Protein AF-A0AAE1PUT5-F1 (afdb_monomer_lite)

Secondary structure (DSSP, 8-state):
---------B---BGGGTTBT-S----SSS--BEEEEEEEEE-SSSSEEEEEEEEEEEE-TTS---------SS-------------PPP-------SHHHHHHHHHHHHHHHHHHHHHHHHHHHHHHHHHHHHHHHHHHHHHHHHHHHHHHTT--

pLDDT: mean 80.71, std 18.08, range [36.03, 96.75]

InterPro domains:
  IPR001304 C-type lectin-like [PS50041] (4-70)
  IPR016186 C-type lectin-like/link domain superfamily [G3DSA:3.10.100.10] (3-81)
  IPR016187 C-type lectin fold [SSF56436] (23-73)

Organism: NCBI:txid1843537

Structure (mmCIF, N/CA/C/O backbone):
data_AF-A0AAE1PUT5-F1
#
_entry.id   AF-A0AAE1PUT5-F1
#
loop_
_atom_site.group_PDB
_atom_site.id
_atom_site.type_symbol
_atom_site.label_atom_id
_atom_site.label_alt_id
_atom_site.label_comp_id
_atom_site.label_asym_id
_atom_site.label_entity_id
_atom_site.label_seq_id
_atom_site.pdbx_PDB_ins_code
_atom_site.Cartn_x
_atom_site.Cartn_y
_atom_site.Cartn_z
_atom_site.occupancy
_atom_site.B_iso_or_equiv
_atom_site.auth_seq_id
_atom_site.auth_comp_id
_atom_site.auth_asym_id
_atom_site.auth_atom_id
_atom_site.pdbx_PDB_model_num
ATOM 1 N N . MET A 1 1 ? -23.955 27.794 -9.882 1.00 36.03 1 MET A N 1
ATOM 2 C CA . MET A 1 1 ? -24.684 26.524 -9.694 1.00 36.03 1 MET A CA 1
ATOM 3 C C . MET A 1 1 ? -23.781 25.405 -10.174 1.00 36.03 1 MET A C 1
ATOM 5 O O . MET A 1 1 ? -23.343 25.431 -11.312 1.00 36.03 1 MET A O 1
ATOM 9 N N . GLU A 1 2 ? -23.419 24.566 -9.210 1.00 45.19 2 GLU A N 1
ATOM 10 C CA . GLU A 1 2 ? -22.669 23.303 -9.202 1.00 45.19 2 GLU A CA 1
ATOM 11 C C . GLU A 1 2 ? -22.176 22.698 -10.536 1.00 45.19 2 GLU A C 1
ATOM 13 O O . GLU A 1 2 ? -22.946 22.184 -11.347 1.00 45.19 2 GLU A O 1
ATOM 18 N N . SER A 1 3 ? -20.846 22.666 -10.685 1.00 39.38 3 SER A N 1
ATOM 19 C CA . SER A 1 3 ? -20.112 21.907 -11.704 1.00 39.38 3 SER A CA 1
ATOM 20 C C . SER A 1 3 ? -19.988 20.433 -11.290 1.00 39.38 3 SER A C 1
ATOM 22 O O . SER A 1 3 ? -18.997 20.031 -10.689 1.00 39.38 3 SER A O 1
ATOM 24 N N . TRP A 1 4 ? -20.997 19.611 -11.589 1.00 43.03 4 TRP A N 1
ATOM 25 C CA . TRP A 1 4 ? -20.990 18.151 -11.352 1.00 43.03 4 TRP A CA 1
ATOM 26 C C . TRP A 1 4 ? -20.303 17.337 -12.468 1.00 43.03 4 TRP A C 1
ATOM 28 O O . TRP A 1 4 ? -20.701 16.217 -12.785 1.00 43.03 4 TRP A O 1
ATOM 38 N N . ARG A 1 5 ? -19.275 17.902 -13.095 1.00 54.81 5 ARG A N 1
ATOM 39 C CA . ARG A 1 5 ? -18.292 17.234 -13.965 1.00 54.81 5 ARG A CA 1
ATOM 40 C C . ARG A 1 5 ? -17.015 18.035 -13.716 1.00 54.81 5 ARG A C 1
ATOM 42 O O . ARG A 1 5 ? -17.067 19.254 -13.779 1.00 54.81 5 ARG A O 1
ATOM 49 N N . GLU A 1 6 ? -15.967 17.496 -13.122 1.00 52.75 6 GLU A N 1
ATOM 50 C CA . GLU A 1 6 ? -14.957 16.566 -13.634 1.00 52.75 6 GLU A CA 1
ATOM 51 C C . GLU A 1 6 ? -14.043 16.302 -12.415 1.00 52.75 6 GLU A C 1
ATOM 53 O O . GLU A 1 6 ? -13.859 17.184 -11.584 1.00 52.75 6 GLU A O 1
ATOM 58 N N . GLY A 1 7 ? -13.453 15.154 -12.144 1.00 57.72 7 GLY A N 1
ATOM 59 C CA . GLY A 1 7 ? -13.183 13.956 -12.902 1.00 57.72 7 GLY A CA 1
ATOM 60 C C . GLY A 1 7 ? -12.560 12.967 -11.911 1.00 57.72 7 GLY A C 1
ATOM 61 O O . GLY A 1 7 ? -12.079 13.366 -10.854 1.00 57.72 7 GLY A O 1
ATOM 62 N N . VAL A 1 8 ? -12.659 11.684 -12.240 1.00 65.44 8 VAL A N 1
ATOM 63 C CA . VAL A 1 8 ? -11.754 10.610 -11.818 1.00 65.44 8 VAL A CA 1
ATOM 64 C C . VAL A 1 8 ? -11.188 10.730 -10.386 1.00 65.44 8 VAL A C 1
ATOM 66 O O . VAL A 1 8 ? -10.206 11.420 -10.133 1.00 65.44 8 VAL A O 1
ATOM 69 N N . TYR A 1 9 ? -11.780 9.992 -9.442 1.00 88.38 9 TYR A N 1
ATOM 70 C CA . TYR A 1 9 ? -11.382 9.980 -8.026 1.00 88.38 9 TYR A CA 1
ATOM 71 C C . TYR A 1 9 ? -10.063 9.242 -7.741 1.00 88.38 9 TYR A C 1
ATOM 73 O O . TYR A 1 9 ? -9.780 8.974 -6.577 1.00 88.38 9 TYR A O 1
ATOM 81 N N . TRP A 1 10 ? -9.264 8.907 -8.756 1.00 93.44 10 TRP A N 1
ATOM 82 C CA . TRP A 1 10 ? -7.957 8.280 -8.565 1.00 93.44 10 TRP A CA 1
ATOM 83 C C . TRP A 1 10 ? -6.996 9.214 -7.844 1.00 93.44 10 TRP A C 1
ATOM 85 O O . TRP A 1 10 ? -7.065 10.441 -7.975 1.00 93.44 10 TRP A O 1
ATOM 95 N N . PHE A 1 11 ? -6.093 8.629 -7.065 1.00 94.69 11 PHE A N 1
ATOM 96 C CA . PHE A 1 11 ? -5.032 9.404 -6.453 1.00 94.69 11 PHE A CA 1
ATOM 97 C C . PHE A 1 11 ? -4.053 9.877 -7.544 1.00 94.69 11 PHE A C 1
ATOM 99 O O . PHE A 1 11 ? -3.474 9.042 -8.234 1.00 94.69 11 PHE A O 1
ATOM 106 N N . PRO A 1 12 ? -3.840 11.195 -7.721 1.00 93.62 12 PRO A N 1
ATOM 107 C CA . PRO A 1 12 ? -2.976 11.714 -8.785 1.00 93.62 12 PRO A CA 1
ATOM 108 C C . PRO A 1 12 ? -1.477 11.510 -8.512 1.00 93.62 12 PRO A C 1
ATOM 110 O O . PRO A 1 12 ? -0.650 11.936 -9.312 1.00 93.62 12 PRO A O 1
ATOM 113 N N . GLY A 1 13 ? -1.123 10.916 -7.370 1.00 94.00 13 GLY A N 1
ATOM 114 C CA . GLY A 1 13 ? 0.251 10.818 -6.900 1.00 94.00 13 GLY A CA 1
ATOM 115 C C . GLY A 1 13 ? 0.734 12.087 -6.198 1.00 94.00 13 GLY A C 1
ATOM 116 O O . GLY A 1 13 ? 0.048 13.114 -6.129 1.00 94.00 13 GLY A O 1
ATOM 117 N N . TRP A 1 14 ? 1.940 12.020 -5.643 1.00 93.44 14 TRP A N 1
ATOM 118 C CA . TRP A 1 14 ? 2.583 13.166 -5.008 1.00 93.44 14 TRP A CA 1
ATOM 119 C C . TRP A 1 14 ? 3.264 14.045 -6.056 1.00 93.44 14 TRP A C 1
ATOM 121 O O . TRP A 1 14 ? 4.285 13.673 -6.628 1.00 93.44 14 TRP A O 1
ATOM 131 N N . SER A 1 15 ? 2.719 15.241 -6.287 1.00 91.56 15 SER A N 1
ATOM 132 C CA . SER A 1 15 ? 3.244 16.189 -7.281 1.00 91.56 15 SER A CA 1
ATOM 133 C C . SER A 1 15 ? 4.704 16.581 -7.037 1.00 91.56 15 SER A C 1
ATOM 135 O O . SER A 1 15 ? 5.454 16.780 -7.983 1.00 91.56 15 SER A O 1
ATOM 137 N N . GLU A 1 16 ? 5.111 16.660 -5.770 1.00 91.25 16 GLU A N 1
ATOM 138 C CA . GLU A 1 16 ? 6.482 16.977 -5.341 1.00 91.25 16 GLU A CA 1
ATOM 139 C C . GLU A 1 16 ? 7.487 15.859 -5.681 1.00 91.25 16 GLU A C 1
ATOM 141 O O . GLU A 1 16 ? 8.686 16.108 -5.729 1.00 91.25 16 GLU A O 1
ATOM 146 N N . GLU A 1 17 ? 7.000 14.642 -5.943 1.00 90.19 17 GLU A N 1
ATOM 147 C CA . GLU A 1 17 ? 7.794 13.437 -6.218 1.00 90.19 17 GLU A CA 1
ATOM 148 C C . GLU A 1 17 ? 7.486 12.880 -7.621 1.00 90.19 17 GLU A C 1
ATOM 150 O O . GLU A 1 17 ? 7.470 11.671 -7.833 1.00 90.19 17 GLU A O 1
ATOM 155 N N . GLY A 1 18 ? 7.164 13.751 -8.584 1.00 92.00 18 GLY A N 1
ATOM 156 C CA . GLY A 1 18 ? 6.919 13.328 -9.968 1.00 92.00 18 GLY A CA 1
ATOM 157 C C . GLY A 1 18 ? 5.711 12.399 -10.129 1.00 92.00 18 GLY A C 1
ATOM 158 O O . GLY A 1 18 ? 5.753 11.489 -10.949 1.00 92.00 18 GLY A O 1
ATOM 159 N N . ALA A 1 19 ? 4.649 12.621 -9.345 1.00 93.25 19 ALA A N 1
ATOM 160 C CA . ALA A 1 19 ? 3.442 11.791 -9.305 1.00 93.25 19 ALA A CA 1
ATOM 161 C C . ALA A 1 19 ? 3.668 10.364 -8.763 1.00 93.25 19 ALA A C 1
ATOM 163 O O . ALA A 1 19 ? 2.934 9.438 -9.103 1.00 93.25 19 ALA A O 1
ATOM 164 N N . TYR A 1 20 ? 4.638 10.181 -7.861 1.00 93.44 20 TYR A N 1
ATOM 165 C CA . TYR A 1 20 ? 4.816 8.917 -7.140 1.00 93.44 20 TYR A CA 1
ATOM 166 C C . TYR A 1 20 ? 3.510 8.442 -6.472 1.00 93.44 20 TYR A C 1
ATOM 168 O O . TYR A 1 20 ? 2.781 9.248 -5.882 1.00 93.44 20 TYR A O 1
ATOM 176 N N . ASN A 1 21 ? 3.236 7.132 -6.544 1.00 93.62 21 ASN A N 1
ATOM 177 C CA . ASN A 1 21 ? 1.975 6.490 -6.143 1.00 93.62 21 ASN A CA 1
ATOM 178 C C . ASN A 1 21 ? 0.724 6.964 -6.913 1.00 93.62 21 ASN A C 1
ATOM 180 O O . ASN A 1 21 ? -0.379 6.814 -6.400 1.00 93.62 21 ASN A O 1
ATOM 184 N N . ALA A 1 22 ? 0.842 7.542 -8.113 1.00 94.31 22 ALA A N 1
ATOM 185 C CA . ALA A 1 22 ? -0.331 7.796 -8.955 1.00 94.31 22 ALA A CA 1
ATOM 186 C C . ALA A 1 22 ? -1.106 6.502 -9.258 1.00 94.31 22 ALA A C 1
ATOM 188 O O . ALA A 1 22 ? -0.521 5.422 -9.307 1.00 94.31 22 ALA A O 1
ATOM 189 N N . GLN A 1 23 ? -2.423 6.624 -9.421 1.00 94.50 23 GLN A N 1
ATOM 190 C CA . GLN A 1 23 ? -3.348 5.507 -9.617 1.00 94.50 23 GLN A CA 1
ATOM 191 C C . GLN A 1 23 ? -4.224 5.730 -10.870 1.00 94.50 23 GLN A C 1
ATOM 193 O O . GLN A 1 23 ? -4.519 6.886 -11.201 1.00 94.50 23 GLN A O 1
ATOM 198 N N . PRO A 1 24 ? -4.703 4.665 -11.540 1.00 93.81 24 PRO A N 1
ATOM 199 C CA . PRO A 1 24 ? -4.348 3.265 -11.299 1.00 93.81 24 PRO A CA 1
ATOM 200 C C . PRO A 1 24 ? -2.868 2.994 -11.614 1.00 93.81 24 PRO A C 1
ATOM 202 O O . PRO A 1 24 ? -2.279 3.701 -12.436 1.00 93.81 24 PRO A O 1
ATOM 205 N N . SER A 1 25 ? -2.271 2.034 -10.918 1.00 92.00 25 SER A N 1
ATOM 206 C CA . SER A 1 25 ? -0.887 1.590 -11.110 1.00 92.00 25 SER A CA 1
ATOM 207 C C . SER A 1 25 ? -0.753 0.217 -11.761 1.00 92.00 25 SER A C 1
ATOM 209 O O . SER A 1 25 ? 0.372 -0.150 -12.093 1.00 92.00 25 SER A O 1
ATOM 211 N N . ASP A 1 26 ? -1.853 -0.511 -11.957 1.00 87.69 26 ASP A N 1
ATOM 212 C CA . ASP A 1 26 ? -1.841 -1.852 -12.526 1.00 87.69 26 ASP A CA 1
ATOM 213 C C . ASP A 1 26 ? -1.206 -1.860 -13.922 1.00 87.69 26 ASP A C 1
ATOM 215 O O . ASP A 1 26 ? -1.667 -1.203 -14.863 1.00 87.69 26 ASP A O 1
ATOM 219 N N . ASP A 1 27 ? -0.122 -2.617 -14.041 1.00 86.25 27 ASP A N 1
ATOM 220 C CA . ASP A 1 27 ? 0.630 -2.844 -15.269 1.00 86.25 27 ASP A CA 1
ATOM 221 C C . ASP A 1 27 ? 0.167 -4.110 -16.012 1.00 86.25 27 ASP A C 1
ATOM 223 O O . ASP A 1 27 ? 0.697 -4.433 -17.079 1.00 86.25 27 ASP A O 1
ATOM 227 N N . GLY A 1 28 ? -0.846 -4.802 -15.475 1.00 88.56 28 GLY A N 1
ATOM 228 C CA . GLY A 1 28 ? -1.394 -6.050 -15.996 1.00 88.56 28 GLY A CA 1
ATOM 229 C C . GLY A 1 28 ? -0.685 -7.307 -15.486 1.00 88.56 28 GLY A C 1
ATOM 230 O O . GLY A 1 28 ? -0.991 -8.3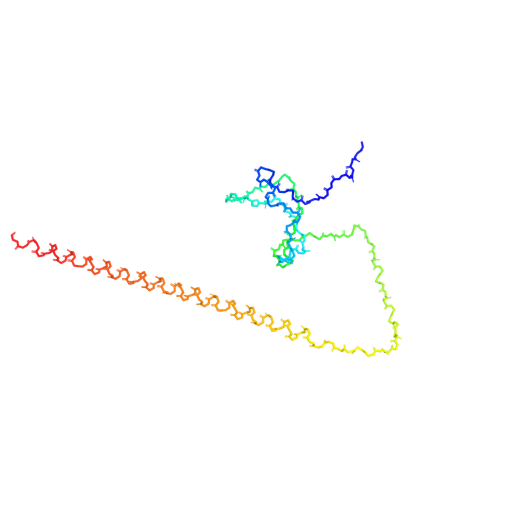94 -15.974 1.00 88.56 28 GLY A O 1
ATOM 231 N N . LEU A 1 29 ? 0.261 -7.176 -14.547 1.00 85.88 29 LEU A N 1
ATOM 232 C CA . LEU A 1 29 ? 0.952 -8.294 -13.890 1.00 85.88 29 LEU A CA 1
ATOM 233 C C . LEU A 1 29 ? 0.718 -8.334 -12.371 1.00 85.88 29 LEU A C 1
ATOM 235 O O . LEU A 1 29 ? 1.003 -9.350 -11.740 1.00 85.88 29 LEU A O 1
ATOM 239 N N . ALA A 1 30 ? 0.237 -7.242 -11.774 1.00 85.50 30 ALA A N 1
ATOM 240 C CA . ALA A 1 30 ? 0.094 -7.096 -10.325 1.00 85.50 30 ALA A CA 1
ATOM 241 C C . ALA A 1 30 ? -1.254 -7.608 -9.762 1.00 85.50 30 ALA A C 1
ATOM 243 O O . ALA A 1 30 ? -1.462 -7.586 -8.541 1.00 85.50 30 ALA A O 1
ATOM 244 N N . ASP A 1 31 ? -2.157 -8.080 -10.634 1.00 91.31 31 ASP A N 1
ATOM 245 C CA . ASP A 1 31 ? -3.528 -8.514 -10.320 1.00 91.31 31 ASP A CA 1
ATOM 246 C C . ASP A 1 31 ? -4.325 -7.454 -9.533 1.00 91.31 31 ASP A C 1
ATOM 248 O O . ASP A 1 31 ? -5.105 -7.776 -8.628 1.00 91.31 31 ASP A O 1
ATOM 252 N N . GLU A 1 32 ? -4.121 -6.165 -9.824 1.00 94.12 32 GLU A N 1
ATOM 253 C CA . GLU A 1 32 ? -4.744 -5.048 -9.101 1.00 94.12 32 GLU A CA 1
ATOM 254 C C . GLU A 1 32 ? -6.143 -4.676 -9.640 1.00 94.12 32 GLU A C 1
ATOM 256 O O . GLU A 1 32 ? -6.546 -3.519 -9.669 1.00 94.12 32 GLU A O 1
ATOM 261 N N . ASP A 1 33 ? -6.955 -5.681 -9.971 1.00 94.19 33 ASP A N 1
ATOM 262 C CA . ASP A 1 33 ? -8.270 -5.532 -10.620 1.00 94.19 33 ASP A CA 1
ATOM 263 C C . ASP A 1 33 ? -9.411 -4.984 -9.729 1.00 94.19 33 ASP A C 1
ATOM 265 O O . ASP A 1 33 ? -10.538 -4.763 -10.195 1.00 94.19 33 ASP A O 1
ATOM 269 N N . CYS A 1 34 ? -9.181 -4.795 -8.427 1.00 94.50 34 CYS A N 1
ATOM 270 C CA . CYS A 1 34 ? -10.186 -4.311 -7.477 1.00 94.50 34 CYS A CA 1
ATOM 271 C C . CYS A 1 34 ? -9.913 -2.874 -7.022 1.00 94.50 34 CYS A C 1
ATOM 273 O O . CYS A 1 34 ? -8.810 -2.364 -7.136 1.00 94.50 34 CYS A O 1
ATOM 275 N N . ILE A 1 35 ? -10.930 -2.196 -6.475 1.00 94.50 35 ILE A N 1
ATOM 276 C CA . ILE A 1 35 ? -10.814 -0.796 -6.031 1.00 94.50 35 ILE A CA 1
ATOM 277 C C . ILE A 1 35 ? -11.000 -0.698 -4.520 1.00 94.50 35 ILE A C 1
ATOM 279 O O . ILE A 1 35 ? -11.992 -1.185 -3.971 1.00 94.50 35 ILE A O 1
ATOM 283 N N . GLU A 1 36 ? -10.097 0.023 -3.858 1.00 94.94 36 GLU A N 1
ATOM 284 C CA . GLU A 1 36 ? -10.254 0.478 -2.479 1.00 94.94 36 GLU A CA 1
ATOM 285 C C . GLU A 1 36 ? -10.379 2.008 -2.387 1.00 94.94 36 GLU A C 1
ATOM 287 O O . GLU A 1 36 ? -9.967 2.758 -3.274 1.00 94.94 36 GLU A O 1
ATOM 292 N N . LEU A 1 37 ? -10.957 2.483 -1.278 1.00 95.31 37 LEU A N 1
ATO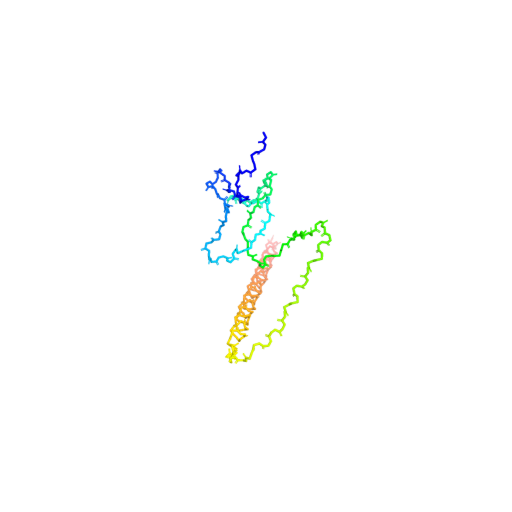M 293 C CA . LEU A 1 37 ? -10.922 3.896 -0.905 1.00 95.31 37 LEU A CA 1
ATOM 294 C C . LEU A 1 37 ? -9.809 4.125 0.109 1.00 95.31 37 LEU A C 1
ATOM 296 O O . LEU A 1 37 ? -9.845 3.577 1.211 1.00 95.31 37 LEU A O 1
ATOM 300 N N . ARG A 1 38 ? -8.863 5.000 -0.227 1.00 94.38 38 ARG A N 1
ATOM 301 C CA . ARG A 1 38 ? -7.671 5.249 0.582 1.00 94.38 38 ARG A CA 1
ATOM 302 C C . ARG A 1 38 ? -7.386 6.737 0.735 1.00 94.38 38 ARG A C 1
ATOM 304 O O . ARG A 1 38 ? -7.685 7.547 -0.136 1.00 94.38 38 ARG A O 1
ATOM 311 N N . ARG A 1 39 ? -6.813 7.105 1.886 1.00 95.00 39 ARG A N 1
ATOM 312 C CA . ARG A 1 39 ? -6.297 8.462 2.155 1.00 95.00 39 ARG A CA 1
ATOM 313 C C . ARG A 1 39 ? -4.825 8.510 2.553 1.00 95.00 39 ARG A C 1
ATOM 315 O O . ARG A 1 39 ? -4.259 9.587 2.576 1.00 95.00 39 ARG A O 1
ATOM 322 N N . SER A 1 40 ? -4.211 7.393 2.943 1.00 95.12 40 SER A N 1
ATOM 323 C CA . SER A 1 40 ? -2.825 7.381 3.435 1.00 95.12 40 SER A CA 1
ATOM 324 C C . SER A 1 40 ? -1.924 6.646 2.459 1.00 95.12 40 SER A C 1
ATOM 326 O O . SER A 1 40 ? -1.973 5.422 2.409 1.00 95.12 40 SER A O 1
ATOM 328 N N . PHE A 1 41 ? -1.110 7.361 1.693 1.00 94.69 41 PHE A N 1
ATOM 329 C CA . PHE A 1 41 ? -0.229 6.782 0.675 1.00 94.69 41 PHE A CA 1
ATOM 330 C C . PHE A 1 41 ? 1.215 6.793 1.164 1.00 94.69 41 PHE A C 1
ATOM 332 O O . PHE A 1 41 ? 1.597 7.634 1.982 1.00 94.69 41 PHE A O 1
ATOM 339 N N . ARG A 1 42 ? 2.026 5.843 0.691 1.00 92.00 42 ARG A N 1
ATOM 340 C CA . ARG A 1 42 ? 3.456 5.827 1.022 1.00 92.00 42 ARG A CA 1
ATOM 341 C C . ARG A 1 42 ? 4.149 7.020 0.354 1.00 92.00 42 ARG A C 1
ATOM 343 O O . ARG A 1 42 ? 3.686 7.515 -0.675 1.00 92.00 42 ARG A O 1
ATOM 350 N N . LEU A 1 43 ? 5.216 7.511 0.966 1.00 91.00 43 LEU A N 1
ATOM 351 C CA . LEU A 1 43 ? 6.129 8.454 0.314 1.00 91.00 43 LEU A CA 1
ATOM 352 C C . LEU A 1 43 ? 7.245 7.657 -0.376 1.00 91.00 43 LEU A C 1
ATOM 354 O O . LEU A 1 43 ? 7.436 6.478 -0.059 1.00 91.00 43 LEU A O 1
ATOM 358 N N . ALA A 1 44 ? 7.938 8.254 -1.348 1.00 87.44 44 ALA A N 1
ATOM 359 C CA . ALA A 1 44 ? 9.138 7.632 -1.916 1.00 87.44 44 ALA A CA 1
ATOM 360 C C . ALA A 1 44 ? 10.236 7.528 -0.844 1.00 87.44 44 ALA A C 1
ATOM 362 O O . ALA A 1 44 ? 10.994 6.561 -0.777 1.00 87.44 44 ALA A O 1
ATOM 363 N N . THR A 1 45 ? 10.264 8.509 0.060 1.00 87.38 45 THR A N 1
ATOM 364 C CA . THR A 1 45 ? 10.994 8.432 1.325 1.00 87.38 45 THR A CA 1
ATOM 365 C C . THR A 1 45 ? 10.262 7.518 2.315 1.00 87.38 45 THR A C 1
ATOM 367 O O . THR A 1 45 ? 9.041 7.369 2.264 1.00 87.38 45 THR A O 1
ATOM 370 N N . LYS A 1 46 ? 10.987 6.870 3.238 1.00 83.00 46 LYS A N 1
ATOM 371 C CA . LYS A 1 46 ? 10.362 6.011 4.261 1.00 83.00 46 LYS A CA 1
ATOM 372 C C . LYS A 1 46 ? 9.245 6.775 4.992 1.00 83.00 46 LYS A C 1
ATOM 374 O O . LYS A 1 46 ? 9.507 7.799 5.614 1.00 83.00 46 LYS A O 1
ATOM 379 N N . GLY A 1 47 ? 8.019 6.249 4.951 1.00 91.50 47 GLY A N 1
ATOM 380 C CA . GLY A 1 47 ? 6.870 6.809 5.666 1.00 91.50 47 GLY A CA 1
ATOM 381 C C . GLY A 1 47 ? 5.560 6.763 4.876 1.00 91.50 47 GLY A C 1
ATOM 382 O O . GLY A 1 47 ? 5.443 6.105 3.840 1.00 91.50 47 GLY A O 1
ATOM 383 N N . SER A 1 48 ? 4.551 7.472 5.388 1.00 93.69 48 SER A N 1
ATOM 384 C CA . SER A 1 48 ? 3.249 7.646 4.736 1.00 93.69 48 SER A CA 1
ATOM 385 C C . SER A 1 48 ? 2.697 9.044 4.977 1.00 93.69 48 SER A C 1
ATOM 387 O O . SER A 1 48 ? 2.801 9.558 6.092 1.00 93.69 48 SER A O 1
ATOM 389 N N . ARG A 1 49 ? 2.044 9.625 3.971 1.00 94.25 49 ARG A N 1
ATOM 390 C CA . ARG A 1 49 ? 1.356 10.915 4.068 1.00 94.25 49 ARG A CA 1
ATOM 391 C C . ARG A 1 49 ? -0.140 10.731 3.839 1.00 94.25 49 ARG A C 1
ATOM 393 O O . ARG A 1 49 ? -0.565 9.970 2.972 1.00 94.25 49 ARG A O 1
ATOM 400 N N . THR A 1 50 ? -0.939 11.429 4.644 1.00 95.31 50 THR A N 1
ATOM 401 C CA . THR A 1 50 ? -2.403 11.396 4.554 1.00 95.31 50 THR A CA 1
ATOM 402 C C . THR A 1 50 ? -2.916 12.579 3.739 1.00 95.31 50 THR A C 1
ATOM 404 O O . THR A 1 50 ? -2.526 13.719 3.978 1.00 95.31 50 THR A O 1
ATOM 407 N N . THR A 1 51 ? -3.794 12.312 2.779 1.00 93.56 51 THR A N 1
ATOM 408 C CA . THR A 1 51 ? -4.482 13.307 1.959 1.00 93.56 51 THR A CA 1
ATOM 409 C C . THR A 1 51 ? -5.705 13.881 2.676 1.00 93.56 51 THR A C 1
ATOM 411 O O . THR A 1 51 ? -6.246 13.297 3.616 1.00 93.56 51 THR A O 1
ATOM 414 N N . THR A 1 52 ? -6.194 15.026 2.198 1.00 92.25 52 THR A N 1
ATOM 415 C CA . THR A 1 52 ? -7.387 15.695 2.749 1.00 92.25 52 THR A CA 1
ATOM 416 C C . THR A 1 52 ? -8.698 14.972 2.431 1.00 92.25 52 THR A C 1
ATOM 418 O O . THR A 1 52 ? -9.673 15.113 3.165 1.00 92.25 52 THR A O 1
ATOM 421 N N . ARG A 1 53 ? -8.733 14.187 1.348 1.00 91.88 53 ARG A N 1
ATOM 422 C CA . ARG A 1 53 ? -9.903 13.427 0.885 1.00 91.88 53 ARG A CA 1
ATOM 423 C C . ARG A 1 53 ? -9.543 11.979 0.567 1.00 91.88 53 ARG A C 1
ATOM 425 O O . ARG A 1 53 ? -8.370 11.663 0.380 1.00 91.88 53 ARG A O 1
ATOM 432 N N . LEU A 1 54 ? -10.563 11.125 0.504 1.00 93.69 54 LEU A N 1
ATOM 433 C CA . LEU A 1 54 ? -10.439 9.757 0.004 1.00 93.69 54 LEU A CA 1
ATOM 434 C C . LEU A 1 54 ? -10.250 9.765 -1.514 1.00 93.69 54 LEU A C 1
ATOM 436 O O . LEU A 1 54 ? -10.878 10.559 -2.217 1.00 93.69 54 LEU A O 1
ATOM 440 N N . PHE A 1 55 ? -9.426 8.843 -1.988 1.00 95.50 55 PHE A N 1
ATOM 441 C CA . PHE A 1 55 ? -9.181 8.573 -3.394 1.00 95.50 55 PHE A CA 1
ATOM 442 C C . PHE A 1 55 ? -9.368 7.083 -3.681 1.00 95.50 55 PHE A C 1
ATOM 444 O O . PHE A 1 55 ? -9.300 6.254 -2.772 1.00 95.50 55 PHE A O 1
ATOM 451 N N . TRP A 1 56 ? -9.627 6.764 -4.941 1.00 94.81 56 TRP A N 1
ATOM 452 C CA . TRP A 1 56 ? -9.598 5.410 -5.470 1.00 94.81 56 TRP A CA 1
ATOM 453 C C . TRP A 1 56 ? -8.144 4.965 -5.624 1.00 94.81 56 TRP A C 1
ATOM 455 O O . TRP A 1 56 ? -7.280 5.763 -6.002 1.00 94.81 56 TRP A O 1
ATOM 465 N N . ASN A 1 57 ? -7.908 3.701 -5.305 1.00 94.81 57 ASN A N 1
ATOM 466 C CA . ASN A 1 57 ? -6.636 3.000 -5.416 1.00 94.81 57 ASN A CA 1
ATOM 467 C C . ASN A 1 57 ? -6.967 1.608 -5.950 1.00 94.81 57 ASN A C 1
ATOM 469 O O . ASN A 1 57 ? -7.871 0.954 -5.420 1.00 94.81 57 ASN A O 1
ATOM 473 N N . ASP A 1 58 ? -6.309 1.202 -7.021 1.00 94.38 58 ASP A N 1
ATOM 474 C CA . ASP A 1 58 ? -6.415 -0.145 -7.558 1.00 94.38 58 ASP A CA 1
ATOM 475 C C . ASP A 1 58 ? -5.634 -1.098 -6.658 1.00 94.38 58 ASP A C 1
ATOM 477 O O . ASP A 1 58 ? -4.715 -0.706 -5.940 1.00 94.38 58 ASP A O 1
ATOM 481 N N . ARG A 1 59 ? -6.123 -2.320 -6.512 1.00 94.31 59 ARG A N 1
ATOM 482 C CA . ARG A 1 59 ? -5.664 -3.203 -5.451 1.00 94.31 59 ARG A CA 1
ATOM 483 C C . ARG A 1 59 ? -5.960 -4.637 -5.798 1.00 94.31 59 ARG A C 1
ATOM 485 O O . ARG A 1 59 ? -7.023 -4.947 -6.331 1.00 94.31 59 ARG A O 1
ATOM 492 N N . ASN A 1 60 ? -5.071 -5.523 -5.365 1.00 95.00 60 ASN A N 1
ATOM 493 C CA . ASN A 1 60 ? -5.324 -6.950 -5.437 1.00 95.00 60 ASN A CA 1
ATOM 494 C C . ASN A 1 60 ? -6.652 -7.325 -4.756 1.00 95.00 60 ASN A C 1
ATOM 496 O O . ASN A 1 60 ? -6.891 -6.986 -3.590 1.00 95.00 60 ASN A O 1
ATOM 500 N N . CYS A 1 61 ? -7.508 -8.050 -5.478 1.00 94.31 61 CYS A N 1
ATOM 501 C CA . CYS A 1 61 ? -8.840 -8.439 -5.015 1.00 94.31 61 CYS A CA 1
ATOM 502 C C . CYS A 1 61 ? -8.844 -9.321 -3.754 1.00 94.31 61 CYS A C 1
ATOM 504 O O . CYS A 1 61 ? -9.850 -9.365 -3.043 1.00 94.31 61 CYS A O 1
ATOM 506 N N . HIS A 1 62 ? -7.734 -9.995 -3.445 1.00 94.69 62 HIS A N 1
ATOM 507 C CA . HIS A 1 62 ? -7.579 -10.843 -2.261 1.00 94.69 62 HIS A CA 1
ATOM 508 C C . HIS A 1 62 ? -7.018 -10.087 -1.045 1.00 94.69 62 HIS A C 1
ATOM 510 O O . HIS A 1 62 ? -6.864 -10.669 0.034 1.00 94.69 62 HIS A O 1
ATOM 516 N N . ALA A 1 63 ? -6.734 -8.785 -1.175 1.00 93.50 63 ALA A N 1
ATOM 517 C CA . ALA A 1 63 ? -6.289 -7.963 -0.058 1.00 93.50 63 ALA A CA 1
ATOM 518 C C . ALA A 1 63 ? -7.356 -7.908 1.053 1.00 93.50 63 ALA A C 1
ATOM 520 O O . ALA A 1 63 ? -8.534 -7.622 0.826 1.00 93.50 63 ALA A O 1
ATOM 521 N N . ARG A 1 64 ? -6.935 -8.155 2.299 1.00 95.06 64 ARG A N 1
ATOM 522 C CA . ARG A 1 64 ? -7.828 -8.133 3.467 1.00 95.06 64 ARG A CA 1
ATOM 523 C C . ARG A 1 64 ? -8.122 -6.692 3.890 1.00 95.06 64 ARG A C 1
ATOM 525 O O . ARG A 1 64 ? -7.397 -6.124 4.700 1.00 95.06 64 ARG A O 1
ATOM 532 N N . ASN A 1 65 ? -9.217 -6.139 3.374 1.00 92.25 65 ASN A N 1
ATOM 533 C CA . ASN A 1 65 ? -9.670 -4.776 3.646 1.00 92.25 65 ASN A CA 1
ATOM 534 C C . ASN A 1 65 ? -11.069 -4.728 4.278 1.00 92.25 65 ASN A C 1
ATOM 536 O O . ASN A 1 65 ? -11.876 -5.651 4.152 1.00 92.25 65 ASN A O 1
ATOM 540 N N . TYR A 1 66 ? -11.383 -3.607 4.933 1.00 95.44 66 TYR A N 1
ATOM 541 C CA . TYR A 1 66 ? -12.768 -3.276 5.271 1.00 95.44 66 TYR A CA 1
ATOM 542 C C . TYR A 1 66 ? -13.559 -2.934 4.002 1.00 95.44 66 TYR A C 1
ATOM 544 O O . TYR A 1 66 ? -13.003 -2.435 3.027 1.00 95.44 66 TYR A O 1
ATOM 552 N N . PHE A 1 67 ? -14.873 -3.161 4.026 1.00 94.25 67 PHE A N 1
ATOM 553 C CA . PHE A 1 67 ? -15.746 -2.960 2.869 1.00 94.25 67 PHE A CA 1
ATOM 554 C C . PHE A 1 67 ? -16.901 -2.005 3.176 1.00 94.25 67 PHE A C 1
ATOM 556 O O . PHE A 1 67 ? -17.380 -1.902 4.306 1.00 94.25 67 PHE A O 1
ATOM 563 N N . ILE A 1 68 ? -17.381 -1.326 2.134 1.00 92.94 68 ILE A N 1
ATOM 564 C CA . ILE A 1 68 ? -18.557 -0.457 2.198 1.00 92.94 68 ILE A CA 1
ATOM 565 C C . ILE A 1 68 ? -19.718 -1.176 1.519 1.00 92.94 68 ILE A C 1
ATOM 567 O O . ILE A 1 68 ? -19.673 -1.480 0.329 1.00 92.94 68 ILE A O 1
ATOM 571 N N . CYS A 1 69 ? -20.790 -1.424 2.268 1.00 92.88 69 CYS A N 1
ATOM 572 C CA . CYS A 1 69 ? -22.029 -1.943 1.702 1.00 92.88 69 CYS A CA 1
ATOM 573 C C . CYS A 1 69 ? -22.989 -0.803 1.376 1.00 92.88 69 CYS A C 1
ATOM 575 O O . CYS A 1 69 ? -23.343 -0.007 2.244 1.00 92.88 69 CYS A O 1
ATOM 577 N N . GLN A 1 70 ? -23.512 -0.788 0.154 1.00 88.69 70 GLN A N 1
ATOM 578 C CA . GLN A 1 70 ? -24.640 0.064 -0.200 1.00 88.69 70 GLN A CA 1
ATOM 579 C C . GLN A 1 70 ? -25.944 -0.737 -0.135 1.00 88.69 70 GLN A C 1
ATOM 581 O O . GLN A 1 70 ? -26.067 -1.817 -0.715 1.00 88.69 70 GLN A O 1
ATOM 586 N N . ARG A 1 71 ? -26.956 -0.193 0.548 1.00 86.56 71 ARG A N 1
ATOM 587 C CA . ARG A 1 71 ? -28.329 -0.719 0.537 1.00 86.56 71 ARG A CA 1
ATOM 588 C C . ARG A 1 71 ? -29.229 0.235 -0.239 1.00 86.56 71 ARG A C 1
ATOM 590 O O . ARG A 1 71 ? -29.099 1.449 -0.125 1.00 86.56 71 ARG A O 1
ATOM 597 N N . SER A 1 72 ? -30.158 -0.311 -1.022 1.00 83.56 72 SER A N 1
ATOM 598 C CA . SER A 1 72 ? -31.167 0.505 -1.704 1.00 83.56 72 SER A CA 1
ATOM 599 C C . SER A 1 72 ? -32.089 1.154 -0.669 1.00 83.56 72 SER A C 1
ATOM 601 O O . SER A 1 72 ? -32.597 0.464 0.215 1.00 83.56 72 SER A O 1
ATOM 603 N N . GLN A 1 73 ? -32.300 2.467 -0.775 1.00 76.69 73 GLN A N 1
ATOM 604 C CA . GLN A 1 73 ? -33.068 3.242 0.207 1.00 76.69 73 GLN A CA 1
ATOM 605 C C . GLN A 1 73 ? -34.590 3.059 0.115 1.00 76.69 73 GLN A C 1
ATOM 607 O O . GLN A 1 73 ? -35.321 3.570 0.955 1.00 76.69 73 GLN A O 1
ATOM 612 N N . HIS A 1 74 ? -35.095 2.275 -0.837 1.00 64.44 74 HIS A N 1
ATOM 613 C CA . HIS A 1 74 ? -36.524 2.004 -0.946 1.00 64.44 74 HIS A CA 1
ATOM 614 C C . HIS A 1 74 ? -36.771 0.516 -1.135 1.00 64.44 74 HIS A C 1
ATOM 616 O O . HIS A 1 74 ? -35.985 -0.171 -1.786 1.00 64.44 74 HIS A O 1
ATOM 622 N N . GLY A 1 75 ? -37.883 0.026 -0.579 1.00 57.50 75 GLY A N 1
ATOM 623 C CA . GLY A 1 75 ? -38.397 -1.341 -0.690 1.00 57.50 75 GLY A CA 1
ATOM 624 C C . GLY A 1 75 ? -38.782 -1.752 -2.114 1.00 57.50 75 GLY A C 1
ATOM 625 O O . GLY A 1 75 ? -39.848 -2.325 -2.338 1.00 57.50 75 GLY A O 1
ATOM 626 N N . VAL A 1 76 ? -37.911 -1.491 -3.088 1.00 59.97 76 VAL A N 1
ATOM 627 C CA . VAL A 1 76 ? -37.929 -2.100 -4.403 1.00 59.97 76 VAL A CA 1
ATOM 628 C C . VAL A 1 76 ? -37.686 -3.581 -4.162 1.00 59.97 76 VAL A C 1
ATOM 630 O O . VAL A 1 76 ? -36.553 -4.062 -4.120 1.00 59.97 76 VAL A O 1
ATOM 633 N N . LYS A 1 77 ? -38.782 -4.325 -3.975 1.00 58.66 77 LYS A N 1
ATOM 634 C CA . LYS A 1 77 ? -38.810 -5.769 -4.166 1.00 58.66 77 LYS A CA 1
ATOM 635 C C . LYS A 1 77 ? -38.240 -5.981 -5.561 1.00 58.66 77 LYS A C 1
ATOM 637 O O . LYS A 1 77 ? -38.965 -5.821 -6.543 1.00 58.66 77 LYS A O 1
ATOM 642 N N . ARG A 1 78 ? -36.934 -6.267 -5.673 1.00 63.16 78 ARG A N 1
ATOM 643 C CA . ARG A 1 78 ? -36.332 -6.697 -6.936 1.00 63.16 78 ARG A CA 1
ATOM 644 C C . ARG A 1 78 ? -37.195 -7.875 -7.342 1.00 63.16 78 ARG A C 1
ATOM 646 O O . ARG A 1 78 ? -37.159 -8.903 -6.665 1.00 63.16 78 ARG A O 1
ATOM 653 N N . LYS A 1 79 ? -38.062 -7.705 -8.351 1.00 56.41 79 LYS A N 1
ATOM 654 C CA . LYS A 1 79 ? -38.858 -8.814 -8.874 1.00 56.41 79 LYS A CA 1
ATOM 655 C C . LYS A 1 79 ? -37.814 -9.870 -9.191 1.00 56.41 79 LYS A C 1
ATOM 657 O O . LYS A 1 79 ? -37.003 -9.649 -10.090 1.00 56.41 79 LYS A O 1
ATOM 662 N N . ARG A 1 80 ? -37.760 -10.961 -8.411 1.00 63.00 80 ARG A N 1
ATOM 663 C CA . ARG A 1 80 ? -36.948 -12.122 -8.774 1.00 63.00 80 ARG A CA 1
ATOM 664 C C . ARG A 1 80 ? -37.430 -12.427 -10.177 1.00 63.00 80 ARG A C 1
ATOM 666 O O . ARG A 1 80 ? -38.587 -12.819 -10.335 1.00 63.00 80 ARG A O 1
ATOM 673 N N . ARG A 1 81 ? -36.620 -12.140 -11.203 1.00 61.62 81 ARG A N 1
ATOM 674 C CA . ARG A 1 81 ? -36.929 -12.601 -12.551 1.00 61.62 81 ARG A CA 1
ATOM 675 C C . ARG A 1 81 ? -37.005 -14.104 -12.362 1.00 61.62 81 ARG A C 1
ATOM 677 O O . ARG A 1 81 ? -35.978 -14.744 -12.147 1.00 61.62 81 ARG A O 1
ATOM 684 N N . LYS A 1 82 ? -38.222 -14.656 -12.327 1.00 55.84 82 LYS A N 1
ATOM 685 C CA . LYS A 1 82 ? -38.424 -16.081 -12.529 1.00 55.84 82 LYS A CA 1
ATOM 686 C C . LYS A 1 82 ? -37.824 -16.290 -13.907 1.00 55.84 82 LYS A C 1
ATOM 688 O O . LYS A 1 82 ? -38.449 -15.941 -14.903 1.00 55.84 82 LYS A O 1
ATOM 693 N N . ARG A 1 83 ? -36.559 -16.722 -13.959 1.00 60.59 83 ARG A N 1
ATOM 694 C CA . ARG A 1 83 ? -35.981 -17.284 -15.170 1.00 60.59 83 ARG A CA 1
ATOM 695 C C . ARG A 1 83 ? -36.932 -18.421 -15.491 1.00 60.59 83 ARG A C 1
ATOM 697 O O . ARG A 1 83 ? -36.937 -19.433 -1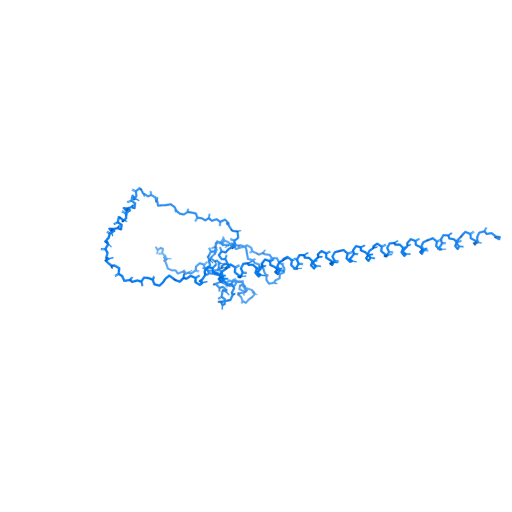4.795 1.00 60.59 83 ARG A O 1
ATOM 704 N N . GLY A 1 84 ? -37.845 -18.175 -16.429 1.00 51.53 84 GLY A N 1
ATOM 705 C CA . GLY A 1 84 ? -38.714 -19.207 -16.949 1.00 51.53 84 GLY A CA 1
ATOM 706 C C . GLY A 1 84 ? -37.785 -20.324 -17.369 1.00 51.53 84 GLY A C 1
ATOM 707 O O . GLY A 1 84 ? -36.909 -20.115 -18.207 1.00 51.53 84 GLY A O 1
ATOM 708 N N . ARG A 1 85 ? -37.912 -21.475 -16.712 1.00 55.84 85 ARG A N 1
ATOM 709 C CA . ARG A 1 85 ? -37.208 -22.699 -17.063 1.00 55.84 85 ARG A CA 1
ATOM 710 C C . ARG A 1 85 ? -37.787 -23.160 -18.397 1.00 55.84 85 ARG A C 1
ATOM 712 O O . ARG A 1 85 ? -38.596 -24.076 -18.455 1.00 55.84 85 ARG A O 1
ATOM 719 N N . LYS A 1 86 ? -37.419 -22.465 -19.475 1.00 49.44 86 LYS A N 1
ATOM 720 C CA . LYS A 1 86 ? -37.648 -22.912 -20.838 1.00 49.44 86 LYS A CA 1
ATOM 721 C C . LYS A 1 86 ? -36.659 -24.051 -21.026 1.00 49.44 86 LYS A C 1
ATOM 723 O O . LYS A 1 86 ? -35.475 -23.820 -21.248 1.00 49.44 86 LYS A O 1
ATOM 728 N N . ARG A 1 87 ? -37.143 -25.279 -20.831 1.00 51.31 87 ARG A N 1
ATOM 729 C CA . ARG A 1 87 ? -36.481 -26.492 -21.309 1.00 51.31 87 ARG A CA 1
ATOM 730 C C . ARG A 1 87 ? -36.398 -26.362 -22.830 1.00 51.31 87 ARG A C 1
ATOM 732 O O . ARG A 1 87 ? -37.316 -26.760 -23.535 1.00 51.31 87 ARG A O 1
ATOM 739 N N . ARG A 1 88 ? -35.347 -25.707 -23.326 1.00 47.16 88 ARG A N 1
ATOM 740 C CA . ARG A 1 88 ? -34.881 -25.956 -24.685 1.00 47.16 88 ARG A CA 1
ATOM 741 C C . ARG A 1 88 ? -34.166 -27.297 -24.632 1.00 47.16 88 ARG A C 1
ATOM 743 O O . ARG A 1 88 ? -33.358 -27.524 -23.731 1.00 47.16 88 ARG A O 1
ATOM 750 N N . GLY A 1 89 ? -34.608 -28.187 -25.515 1.00 44.50 89 GLY A N 1
ATOM 751 C CA . GLY A 1 89 ? -34.017 -29.493 -25.745 1.00 44.50 89 GLY A CA 1
ATOM 752 C C . GLY A 1 89 ? -32.512 -29.371 -25.922 1.00 44.50 89 GLY A C 1
ATOM 753 O O . GLY A 1 89 ? -32.008 -28.326 -26.333 1.00 44.50 89 GLY A O 1
ATOM 754 N N . GLY A 1 90 ? -31.829 -30.423 -25.489 1.00 48.56 90 GLY A N 1
ATOM 755 C CA . GLY A 1 90 ? -30.387 -30.455 -25.399 1.00 48.56 90 GLY A CA 1
ATOM 756 C C . GLY A 1 90 ? -29.701 -30.287 -26.743 1.00 48.56 90 GLY A C 1
ATOM 757 O O . GLY A 1 90 ? -30.137 -30.836 -27.747 1.00 48.56 90 GLY A O 1
ATOM 758 N N . GLU A 1 91 ? -28.564 -29.615 -26.675 1.00 44.34 91 GLU A N 1
ATOM 759 C CA . GLU A 1 91 ? -27.380 -29.960 -27.443 1.00 44.34 91 GLU A CA 1
ATOM 760 C C . GLU A 1 91 ? -26.242 -30.104 -26.429 1.00 44.34 91 GLU A C 1
ATOM 762 O O . GLU A 1 91 ? -26.165 -29.374 -25.435 1.00 44.34 91 GLU A O 1
ATOM 767 N N . GLY A 1 92 ? -25.470 -31.176 -26.593 1.00 45.94 92 GLY A N 1
ATOM 768 C CA . GLY A 1 92 ? -24.582 -31.732 -25.583 1.00 45.94 92 GLY A CA 1
ATOM 769 C C . GLY A 1 92 ? -23.482 -30.772 -25.142 1.00 45.94 92 GLY A C 1
ATOM 770 O O . GLY A 1 92 ? -22.606 -30.412 -25.920 1.00 45.94 92 GLY A O 1
ATOM 771 N N . GLY A 1 93 ? -23.475 -30.444 -23.850 1.00 39.16 93 GLY A N 1
ATOM 772 C CA . GLY A 1 93 ? -22.299 -29.892 -23.193 1.00 39.16 93 GLY A CA 1
ATOM 773 C C . GLY A 1 93 ? -21.226 -30.969 -23.071 1.00 39.16 93 GLY A C 1
ATOM 774 O O . GLY A 1 93 ? -21.363 -31.892 -22.262 1.00 39.16 93 GLY A O 1
ATOM 775 N N . ARG A 1 94 ? -20.139 -30.833 -23.837 1.00 52.28 94 ARG A N 1
ATOM 776 C CA . ARG A 1 94 ? -18.841 -31.370 -23.419 1.00 52.28 94 ARG A CA 1
ATOM 777 C C . ARG A 1 94 ? -18.503 -30.686 -22.096 1.00 52.28 94 ARG A C 1
ATOM 779 O O . ARG A 1 94 ? -18.328 -29.476 -22.043 1.00 52.28 94 ARG A O 1
ATOM 786 N N . ARG A 1 95 ? -18.537 -31.460 -21.011 1.00 51.25 95 ARG A N 1
ATOM 787 C CA . ARG A 1 95 ? -18.111 -31.014 -19.685 1.00 51.25 95 ARG A CA 1
ATOM 788 C C . ARG A 1 95 ? -16.601 -30.836 -19.731 1.00 51.25 95 ARG A C 1
ATOM 790 O O . ARG A 1 95 ? -15.891 -31.837 -19.794 1.00 51.25 95 ARG A O 1
ATOM 797 N N . ASP A 1 96 ? -16.155 -29.590 -19.680 1.00 55.44 96 ASP A N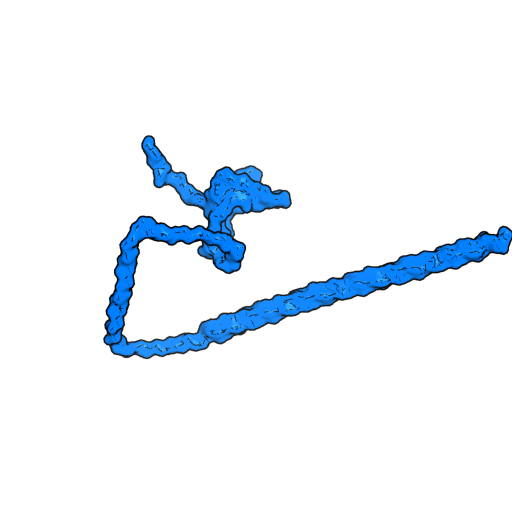 1
ATOM 798 C CA . ASP A 1 96 ? -14.780 -29.254 -19.345 1.00 55.44 96 ASP A CA 1
ATOM 799 C C . ASP A 1 96 ? -14.502 -29.747 -17.923 1.00 55.44 96 ASP A C 1
ATOM 801 O O . ASP A 1 96 ? -15.016 -29.217 -16.937 1.00 55.44 96 ASP A O 1
ATOM 805 N N . LYS A 1 97 ? -13.795 -30.872 -17.836 1.00 54.91 97 LYS A N 1
ATOM 806 C CA . LYS A 1 97 ? -13.292 -31.450 -16.586 1.00 54.91 97 LYS A CA 1
ATOM 807 C C . LYS A 1 97 ? -11.851 -31.000 -16.295 1.00 54.91 97 LYS A C 1
ATOM 809 O O . LYS A 1 97 ? -11.358 -31.344 -15.231 1.00 54.91 97 LYS A O 1
ATOM 814 N N . GLY A 1 98 ? -11.208 -30.255 -17.205 1.00 51.00 98 GLY A N 1
ATOM 815 C CA . GLY A 1 98 ? -9.788 -29.891 -17.118 1.00 51.00 98 GLY A CA 1
ATOM 816 C C . GLY A 1 98 ? -9.477 -28.811 -16.080 1.00 51.00 98 GLY A C 1
ATOM 817 O O . GLY A 1 98 ? -8.606 -29.009 -15.243 1.00 51.00 98 GLY A O 1
ATOM 818 N N . GLY A 1 99 ? -10.255 -27.723 -16.042 1.00 52.66 99 GLY A N 1
ATOM 819 C CA . GLY A 1 99 ? -9.902 -26.547 -15.227 1.00 52.66 99 GLY A CA 1
ATOM 820 C C . GLY A 1 99 ? -9.891 -26.758 -13.706 1.00 52.66 99 GLY A C 1
ATOM 821 O O . GLY A 1 99 ? -9.203 -26.043 -12.997 1.00 52.66 99 GLY A O 1
ATOM 822 N N . LYS A 1 100 ? -10.603 -27.768 -13.185 1.00 55.62 100 LYS A N 1
ATOM 823 C CA . LYS A 1 100 ? -10.596 -28.074 -11.740 1.00 55.62 100 LYS A CA 1
ATOM 824 C C . LYS A 1 100 ? -9.374 -28.860 -11.273 1.00 55.62 100 LYS A C 1
ATOM 826 O O . LYS A 1 100 ? -9.112 -28.911 -10.077 1.00 55.62 100 LYS A O 1
ATOM 831 N N . GLU A 1 101 ? -8.707 -29.561 -12.184 1.00 58.88 101 GLU A N 1
ATOM 832 C CA . GLU A 1 101 ? -7.494 -30.310 -11.856 1.00 58.88 101 GLU A CA 1
ATOM 833 C C . GLU A 1 101 ? -6.267 -29.396 -11.905 1.00 58.88 101 GLU A C 1
ATOM 835 O O . GLU A 1 101 ? -5.354 -29.559 -11.106 1.00 58.88 101 GLU A O 1
ATOM 840 N N . GLU A 1 102 ? -6.285 -28.413 -12.803 1.00 59.56 102 GLU A N 1
ATOM 841 C CA . GLU A 1 102 ? -5.233 -27.410 -12.974 1.00 59.56 102 GLU A CA 1
ATOM 842 C C . GLU A 1 102 ? -5.176 -26.437 -11.785 1.00 59.56 102 GLU A C 1
ATOM 844 O O . GLU A 1 102 ? -4.128 -26.308 -11.164 1.00 59.56 102 GLU A O 1
ATOM 849 N N . GLU A 1 103 ? -6.326 -25.900 -11.355 1.00 62.22 103 GLU A N 1
ATOM 850 C CA . GLU A 1 103 ? -6.443 -25.038 -10.161 1.00 62.22 103 GLU A CA 1
ATOM 851 C C . GLU A 1 103 ? -5.956 -25.744 -8.879 1.00 62.22 103 GLU A C 1
ATOM 853 O O . GLU A 1 103 ? -5.318 -25.143 -8.020 1.00 62.22 103 GLU A O 1
ATOM 858 N N . ARG A 1 104 ? -6.199 -27.058 -8.764 1.00 66.19 104 ARG A N 1
ATOM 859 C CA . ARG A 1 104 ? -5.745 -27.852 -7.613 1.00 66.19 104 ARG A CA 1
ATOM 860 C C . ARG A 1 104 ? -4.233 -28.094 -7.625 1.00 66.19 104 ARG A C 1
ATOM 862 O O . ARG A 1 104 ? -3.641 -28.148 -6.554 1.00 66.19 104 ARG A O 1
ATOM 869 N N . LYS A 1 105 ? -3.626 -28.260 -8.805 1.00 66.62 105 LYS A N 1
ATOM 870 C CA . LYS A 1 105 ? -2.170 -28.423 -8.945 1.00 66.62 105 LYS A CA 1
ATOM 871 C C . LYS A 1 105 ? -1.443 -27.129 -8.603 1.00 66.62 105 LYS A C 1
ATOM 873 O O . LYS A 1 105 ? -0.462 -27.168 -7.877 1.00 66.62 105 LYS A O 1
ATOM 878 N N . GLU A 1 106 ? -1.972 -25.994 -9.045 1.00 69.12 106 GLU A N 1
ATOM 879 C CA . GLU A 1 106 ? -1.400 -24.680 -8.743 1.00 69.12 106 GLU A CA 1
ATOM 880 C C . GLU A 1 106 ? -1.475 -24.342 -7.241 1.00 69.12 106 GLU A C 1
ATOM 882 O O . GLU A 1 106 ? -0.517 -23.822 -6.661 1.00 69.12 106 GLU A O 1
ATOM 887 N N . GLU A 1 107 ? -2.578 -24.704 -6.573 1.00 75.75 107 GLU A N 1
ATOM 888 C CA . GLU A 1 107 ? -2.714 -24.564 -5.117 1.00 75.75 107 GLU A CA 1
ATOM 889 C C . GLU A 1 107 ? -1.723 -25.466 -4.354 1.00 75.75 107 GLU A C 1
ATOM 891 O O . GLU A 1 107 ? -1.146 -25.041 -3.351 1.00 75.75 107 GLU A O 1
ATOM 896 N N . GLU A 1 108 ? -1.493 -26.691 -4.838 1.00 79.25 108 GLU A N 1
ATOM 897 C CA . GLU A 1 108 ? -0.555 -27.654 -4.245 1.00 79.25 108 GLU A CA 1
ATOM 898 C C . GLU A 1 108 ? 0.907 -27.206 -4.427 1.00 79.25 108 GLU A C 1
ATOM 900 O O . GLU A 1 108 ? 1.641 -27.140 -3.444 1.00 79.25 108 GLU A O 1
ATOM 905 N N . GLU A 1 109 ? 1.297 -26.756 -5.623 1.00 81.06 109 GLU A N 1
ATOM 906 C CA . GLU A 1 109 ? 2.640 -26.216 -5.900 1.00 81.06 109 GLU A CA 1
ATOM 907 C C . GLU A 1 109 ? 2.940 -24.941 -5.094 1.00 81.06 109 GLU A C 1
ATOM 909 O O . GLU A 1 109 ? 4.045 -24.750 -4.581 1.00 81.06 109 GLU A O 1
ATOM 914 N N . THR A 1 110 ? 1.948 -24.060 -4.932 1.00 86.12 110 THR A N 1
ATOM 915 C CA . THR A 1 110 ? 2.096 -22.843 -4.116 1.00 86.12 110 THR A CA 1
ATOM 916 C C . THR A 1 110 ? 2.256 -23.180 -2.637 1.00 86.12 110 THR A C 1
ATOM 918 O O . THR A 1 110 ? 2.975 -22.491 -1.909 1.00 86.12 110 THR A O 1
ATOM 921 N N . LYS A 1 111 ? 1.574 -24.230 -2.175 1.00 91.06 111 LYS A N 1
ATOM 922 C CA . LYS A 1 111 ? 1.681 -24.699 -0.800 1.00 91.06 111 LYS A CA 1
ATOM 923 C C . LYS A 1 111 ? 3.057 -25.309 -0.531 1.00 91.06 111 LYS A C 1
ATOM 925 O O . LYS A 1 111 ? 3.661 -24.956 0.476 1.00 91.06 111 LYS A O 1
ATOM 930 N N . GLU A 1 112 ? 3.566 -26.140 -1.438 1.00 90.25 112 GLU A N 1
ATOM 931 C CA . GLU A 1 112 ? 4.903 -26.737 -1.319 1.00 90.25 112 GLU A CA 1
ATOM 932 C C . GLU A 1 112 ? 6.001 -25.667 -1.260 1.00 90.25 112 GLU A C 1
ATOM 934 O O . GLU A 1 112 ? 6.852 -25.720 -0.376 1.00 90.25 112 GLU A O 1
ATOM 939 N N . ARG A 1 113 ? 5.933 -24.634 -2.112 1.00 91.31 113 ARG A N 1
ATOM 940 C CA . ARG A 1 113 ? 6.906 -23.525 -2.083 1.00 91.31 113 ARG A CA 1
ATOM 941 C C . ARG 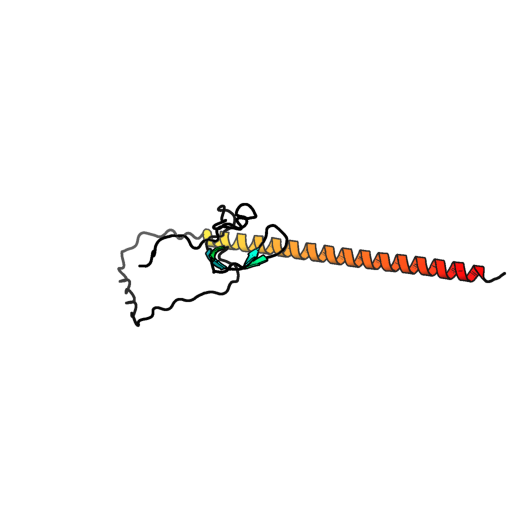A 1 113 ? 6.915 -22.762 -0.762 1.00 91.31 113 ARG A C 1
ATOM 943 O O . ARG A 1 113 ? 7.980 -22.397 -0.281 1.00 91.31 113 ARG A O 1
ATOM 950 N N . LYS A 1 114 ? 5.741 -22.523 -0.172 1.00 93.00 114 LYS A N 1
ATOM 951 C CA . LYS A 1 114 ? 5.643 -21.847 1.131 1.00 93.00 114 LYS A CA 1
ATOM 952 C C . LYS A 1 114 ? 6.199 -22.706 2.261 1.00 93.00 114 LYS A C 1
ATOM 954 O O . LYS A 1 114 ? 6.868 -22.180 3.138 1.00 93.00 114 LYS A O 1
ATOM 959 N N . GLU A 1 115 ? 5.930 -24.010 2.239 1.00 95.00 115 GLU A N 1
ATOM 960 C CA . GLU A 1 115 ? 6.482 -24.940 3.231 1.00 95.00 115 GLU A CA 1
ATOM 961 C C . GLU A 1 115 ? 8.013 -25.066 3.105 1.00 95.00 115 GLU A C 1
ATOM 963 O O . GLU A 1 115 ? 8.697 -25.221 4.116 1.00 95.00 115 GLU A O 1
ATOM 968 N N . GLU A 1 116 ? 8.561 -24.965 1.889 1.00 94.75 116 GLU A N 1
ATOM 969 C CA . GLU A 1 116 ? 10.008 -24.932 1.648 1.00 94.75 116 GLU A CA 1
ATOM 970 C C . GLU A 1 116 ? 10.646 -23.637 2.176 1.00 94.75 116 GLU A C 1
ATOM 972 O O . GLU A 1 116 ? 11.609 -23.715 2.937 1.00 94.75 116 GLU A O 1
ATOM 977 N N . GLU A 1 117 ? 10.064 -22.472 1.873 1.00 95.06 117 GLU A N 1
ATOM 978 C CA . GLU A 1 117 ? 10.524 -21.161 2.365 1.00 95.06 117 GLU A CA 1
ATOM 979 C C . GLU A 1 117 ? 10.502 -21.093 3.905 1.00 95.06 117 GLU A C 1
ATOM 981 O O . GLU A 1 117 ? 11.505 -20.751 4.529 1.00 95.06 117 GLU A O 1
ATOM 986 N N . GLU A 1 118 ? 9.413 -21.542 4.545 1.00 95.56 118 GLU A N 1
ATOM 987 C CA . GLU A 1 118 ? 9.319 -21.609 6.013 1.00 95.56 118 GLU A CA 1
ATOM 988 C C . GLU A 1 118 ? 10.355 -22.571 6.629 1.00 95.56 118 GLU A C 1
ATOM 990 O O . GLU A 1 118 ? 10.853 -22.348 7.739 1.00 95.56 118 GLU A O 1
ATOM 995 N N . MET A 1 119 ? 10.697 -23.660 5.931 1.00 95.06 119 MET A N 1
ATOM 996 C CA . MET A 1 119 ? 11.727 -24.595 6.385 1.00 95.06 119 MET A CA 1
ATOM 997 C C . MET A 1 119 ? 13.136 -24.006 6.251 1.00 95.06 119 MET A C 1
ATOM 999 O O . MET A 1 119 ? 13.987 -24.279 7.103 1.00 95.06 119 MET A O 1
ATOM 1003 N N . GLU A 1 120 ? 13.405 -23.239 5.195 1.00 95.56 120 GLU A N 1
ATOM 1004 C CA . GLU A 1 120 ? 14.683 -22.549 5.005 1.00 95.56 120 GLU A CA 1
ATOM 1005 C C . GLU A 1 120 ? 14.898 -21.461 6.058 1.00 95.56 120 GLU A C 1
ATOM 1007 O O . GLU A 1 120 ? 15.950 -21.461 6.703 1.00 95.56 120 GLU A O 1
ATOM 1012 N N . ASP A 1 121 ? 13.883 -20.637 6.323 1.00 95.19 121 ASP A N 1
ATOM 1013 C CA . ASP A 1 121 ? 13.924 -19.604 7.364 1.00 95.19 121 ASP A CA 1
ATOM 1014 C C . ASP A 1 121 ? 14.247 -20.207 8.737 1.00 95.19 121 ASP A C 1
ATOM 1016 O O . ASP A 1 121 ? 15.144 -19.743 9.447 1.00 95.19 121 ASP A O 1
ATOM 1020 N N . ARG A 1 122 ? 13.584 -21.316 9.091 1.00 96.19 122 ARG A N 1
ATOM 1021 C CA . ARG A 1 122 ? 13.841 -22.022 10.352 1.00 96.19 122 ARG A CA 1
ATOM 1022 C C . ARG A 1 122 ? 15.271 -22.560 10.442 1.00 96.19 122 ARG A C 1
ATOM 1024 O O . ARG A 1 122 ? 15.891 -22.475 11.499 1.00 96.19 122 ARG A O 1
ATOM 1031 N N . LYS A 1 123 ? 15.807 -23.123 9.354 1.00 96.56 123 LYS A N 1
ATOM 1032 C CA . LYS A 1 123 ? 17.202 -23.601 9.320 1.00 96.56 123 LYS A CA 1
ATOM 1033 C C . LYS A 1 123 ? 18.191 -22.446 9.453 1.00 96.56 123 LYS A C 1
ATOM 1035 O O . LYS A 1 123 ? 19.259 -22.629 10.035 1.00 96.56 123 LYS A O 1
ATOM 1040 N N . GLU A 1 124 ? 17.876 -21.278 8.899 1.00 96.19 124 GLU A N 1
ATOM 1041 C CA . GLU A 1 124 ? 18.712 -20.090 9.049 1.00 96.19 124 GLU A CA 1
ATOM 1042 C C . GLU A 1 124 ? 18.718 -19.584 10.499 1.00 96.19 124 GLU A C 1
ATOM 1044 O O . GLU A 1 124 ? 19.786 -19.254 11.015 1.00 96.19 124 GLU A O 1
ATOM 1049 N N . GLU A 1 125 ? 17.566 -19.574 11.174 1.00 95.62 125 GLU A N 1
ATOM 1050 C CA . GLU A 1 125 ? 17.480 -19.249 12.605 1.00 95.62 125 GLU A CA 1
ATOM 1051 C C . GLU A 1 125 ? 18.278 -20.239 13.466 1.00 95.62 125 GLU A C 1
ATOM 1053 O O . GLU A 1 125 ? 19.119 -19.814 14.256 1.00 95.62 125 GLU A O 1
ATOM 1058 N N . GLU A 1 126 ? 18.117 -21.550 13.249 1.00 95.88 126 GLU A N 1
ATOM 1059 C CA . GLU A 1 126 ? 18.867 -22.580 13.987 1.00 95.88 126 GLU A CA 1
ATOM 1060 C C . GLU A 1 126 ? 20.390 -22.422 13.803 1.00 95.88 126 GLU A C 1
ATOM 1062 O O . GLU A 1 126 ? 21.153 -22.533 14.764 1.00 95.88 126 GLU A O 1
ATOM 1067 N N . ARG A 1 127 ? 20.853 -22.073 12.592 1.00 96.44 127 ARG A N 1
ATOM 1068 C CA . ARG A 1 127 ? 22.277 -21.790 12.334 1.00 96.44 127 ARG A CA 1
ATOM 1069 C C . ARG A 1 127 ? 22.781 -20.551 13.072 1.00 96.44 127 ARG A C 1
ATOM 1071 O O . ARG A 1 127 ? 23.918 -20.560 13.543 1.00 96.44 127 ARG A O 1
ATOM 1078 N N . LYS A 1 128 ? 21.971 -19.492 13.159 1.00 96.75 128 LYS A N 1
ATOM 1079 C CA . LYS A 1 128 ? 22.326 -18.269 13.899 1.00 96.75 128 LYS A CA 1
ATOM 1080 C C . LYS A 1 128 ? 22.444 -18.549 15.394 1.00 96.75 128 LYS A C 1
ATOM 1082 O O . LYS A 1 128 ? 23.409 -18.105 16.012 1.00 96.75 128 LYS A O 1
ATOM 1087 N N . ASP A 1 129 ? 21.525 -19.334 15.948 1.00 96.31 129 ASP A N 1
ATOM 1088 C CA . ASP A 1 129 ? 21.547 -19.727 17.360 1.00 96.31 129 ASP A CA 1
ATOM 1089 C C . ASP A 1 129 ? 22.768 -20.604 17.695 1.00 96.31 129 ASP A C 1
ATOM 1091 O O . ASP A 1 129 ? 23.403 -20.431 18.744 1.00 96.31 129 ASP A O 1
ATOM 1095 N N . GLU A 1 130 ? 23.143 -21.527 16.801 1.00 96.06 130 GLU A N 1
ATOM 1096 C CA . GLU A 1 130 ? 24.367 -22.327 16.940 1.00 96.06 130 GLU A CA 1
ATOM 1097 C C . GLU A 1 130 ? 25.631 -21.458 16.898 1.00 96.06 130 GLU A C 1
ATOM 1099 O O . GLU A 1 130 ? 26.531 -21.640 17.726 1.00 96.06 130 GLU A O 1
ATOM 1104 N N . GLU A 1 131 ? 25.700 -20.496 15.974 1.00 96.31 131 GLU A N 1
ATOM 1105 C CA . GLU A 1 131 ? 26.826 -19.566 15.853 1.00 96.31 131 GLU A CA 1
ATOM 1106 C C . GLU A 1 131 ? 26.948 -18.665 17.090 1.00 96.31 131 GLU A C 1
ATOM 1108 O O . GLU A 1 131 ? 28.042 -18.514 17.641 1.00 96.31 131 GLU A O 1
ATOM 1113 N N . GLU A 1 132 ? 25.830 -18.138 17.600 1.00 96.25 132 GLU A N 1
ATOM 1114 C CA . GLU A 1 132 ? 25.814 -17.343 18.830 1.00 96.25 132 GLU A CA 1
ATOM 1115 C C . GLU A 1 132 ? 26.251 -18.179 20.041 1.00 96.25 132 GLU A C 1
ATOM 1117 O O . GLU A 1 132 ? 27.050 -17.729 20.867 1.00 96.25 132 GLU A O 1
ATOM 1122 N N . THR A 1 133 ? 25.780 -19.424 20.135 1.00 95.75 133 THR A N 1
ATOM 1123 C CA . THR A 1 133 ? 26.166 -20.340 21.215 1.00 95.75 133 THR A CA 1
ATOM 1124 C C . THR A 1 133 ? 27.653 -20.670 21.164 1.00 95.75 133 THR A C 1
ATOM 1126 O O . THR A 1 133 ? 28.305 -20.735 22.208 1.00 95.75 133 THR A O 1
ATOM 1129 N N . LYS A 1 134 ? 28.205 -20.875 19.964 1.00 96.25 134 LYS A N 1
ATOM 1130 C CA . LYS A 1 134 ? 29.634 -21.127 19.777 1.00 96.25 134 LYS A CA 1
ATOM 1131 C C . LYS A 1 134 ? 30.461 -19.917 20.206 1.00 96.25 134 LYS A C 1
ATOM 1133 O O . LYS A 1 134 ? 31.379 -20.080 21.003 1.00 96.25 134 LYS A O 1
ATOM 1138 N N . LYS A 1 135 ? 30.067 -18.719 19.775 1.00 96.12 135 LYS A N 1
ATOM 1139 C CA . LYS A 1 135 ? 30.729 -17.470 20.155 1.00 96.12 135 LYS A CA 1
ATOM 1140 C C . LYS A 1 135 ? 30.745 -17.260 21.671 1.00 96.12 135 LYS A C 1
ATOM 1142 O O . LYS A 1 135 ? 31.788 -16.975 22.238 1.00 96.12 135 LYS A O 1
ATOM 1147 N N . ARG A 1 136 ? 29.618 -17.492 22.355 1.00 95.44 136 ARG A N 1
ATOM 1148 C CA . ARG A 1 136 ? 29.547 -17.383 23.826 1.00 95.44 136 ARG A CA 1
ATOM 1149 C C . ARG A 1 136 ? 30.495 -18.344 24.548 1.00 95.44 136 ARG A C 1
ATOM 1151 O O . ARG A 1 136 ? 30.981 -18.004 25.620 1.00 95.44 136 ARG A O 1
ATOM 1158 N N . LYS A 1 137 ? 30.722 -19.544 24.001 1.00 96.31 137 LYS A N 1
ATOM 1159 C CA . LYS A 1 137 ? 31.668 -20.512 24.576 1.00 96.31 137 LYS A CA 1
ATOM 1160 C C . LYS A 1 137 ? 33.115 -20.078 24.367 1.00 96.31 137 LYS A C 1
ATOM 1162 O O . LYS A 1 137 ? 33.888 -20.190 25.307 1.00 96.31 137 LYS A O 1
ATOM 1167 N N . GLU A 1 138 ? 33.444 -19.572 23.180 1.00 95.19 138 GLU A N 1
ATOM 1168 C CA . GLU A 1 138 ? 34.769 -19.010 22.881 1.00 95.19 138 GLU A CA 1
ATOM 1169 C C . GLU A 1 138 ? 35.072 -17.823 23.815 1.00 95.19 138 GLU A C 1
ATOM 1171 O O . GLU A 1 138 ? 36.097 -17.835 24.491 1.00 95.19 138 GLU A O 1
ATOM 1176 N N . ASP A 1 139 ? 34.124 -16.890 23.975 1.00 95.75 139 ASP A N 1
ATOM 1177 C CA . ASP A 1 139 ? 34.247 -15.755 24.904 1.00 95.75 139 ASP A CA 1
ATOM 1178 C C . ASP A 1 139 ? 34.410 -16.217 26.379 1.00 95.75 139 ASP A C 1
ATOM 1180 O O . ASP A 1 139 ? 35.088 -15.572 27.180 1.00 95.75 139 ASP A O 1
ATOM 1184 N N . GLU A 1 140 ? 33.774 -17.329 26.783 1.00 95.00 140 GLU A N 1
ATOM 1185 C CA . GLU A 1 140 ? 33.904 -17.887 28.140 1.00 95.00 140 GLU A CA 1
ATOM 1186 C C . GLU A 1 140 ? 35.250 -18.598 28.361 1.00 95.00 140 GLU A C 1
ATOM 1188 O O . GLU A 1 140 ? 35.788 -18.544 29.470 1.00 95.00 140 GLU A O 1
ATOM 1193 N N . GLU A 1 141 ? 35.786 -19.275 27.343 1.00 94.44 141 GLU A N 1
ATOM 1194 C CA . GLU A 1 141 ? 37.113 -19.900 27.386 1.00 94.44 141 GLU A CA 1
ATOM 1195 C C . GLU A 1 141 ? 38.220 -18.844 27.445 1.00 94.44 141 GLU A C 1
ATOM 1197 O O . GLU A 1 141 ? 39.061 -18.924 28.339 1.00 94.44 141 GLU A O 1
ATOM 1202 N N . GLU A 1 142 ? 38.152 -17.801 26.612 1.00 92.44 142 GLU A N 1
ATOM 1203 C CA . GLU A 1 142 ? 39.099 -16.675 26.643 1.00 92.44 142 GLU A CA 1
ATOM 1204 C C . GLU A 1 142 ? 39.121 -16.012 28.030 1.00 92.44 142 GLU A C 1
ATOM 1206 O O . GLU A 1 142 ? 40.183 -15.804 28.620 1.00 92.44 142 GLU A O 1
ATOM 1211 N N . ARG A 1 143 ? 37.945 -15.793 28.639 1.00 91.19 143 ARG A N 1
ATOM 1212 C CA . ARG A 1 143 ? 37.867 -15.235 29.998 1.00 91.19 143 ARG A CA 1
ATOM 1213 C C . ARG A 1 143 ? 38.505 -16.141 31.058 1.00 91.19 143 ARG A C 1
ATOM 1215 O O . ARG A 1 143 ? 39.052 -15.641 32.039 1.00 91.19 143 ARG A O 1
ATOM 1222 N N . LYS A 1 144 ? 38.411 -17.467 30.908 1.00 91.56 144 LYS A N 1
ATOM 1223 C CA . LYS A 1 144 ? 39.036 -18.421 31.842 1.00 91.56 144 LYS A CA 1
ATOM 1224 C C . LYS A 1 144 ? 40.558 -18.409 31.721 1.00 91.56 144 LYS A C 1
ATOM 1226 O O . LYS A 1 144 ? 41.222 -18.479 32.752 1.00 91.56 144 LYS A O 1
ATOM 1231 N N . GLU A 1 145 ? 41.090 -18.283 30.507 1.00 87.50 145 GLU A N 1
ATOM 1232 C CA . GLU A 1 145 ? 42.533 -18.164 30.271 1.00 87.50 145 GLU A CA 1
ATOM 1233 C C . GLU A 1 145 ? 43.099 -16.874 30.894 1.00 87.50 145 GLU A C 1
ATOM 1235 O O . GLU A 1 145 ? 44.101 -16.926 31.612 1.00 87.50 145 GLU A O 1
ATOM 1240 N N . GLU A 1 146 ? 42.410 -15.735 30.741 1.00 84.50 146 GLU A N 1
ATOM 1241 C CA . GLU A 1 146 ? 42.796 -14.472 31.394 1.00 84.50 146 GLU A CA 1
ATOM 1242 C C . GLU A 1 146 ? 42.766 -14.565 32.940 1.00 84.50 146 GLU A C 1
ATOM 1244 O O . GLU A 1 146 ? 43.648 -14.049 33.643 1.00 84.50 146 GLU A O 1
ATOM 1249 N N . GLU A 1 147 ? 41.753 -15.232 33.509 1.00 83.06 147 GLU A N 1
ATOM 1250 C CA . GLU A 1 147 ? 41.640 -15.458 34.959 1.00 83.06 147 GLU A CA 1
ATOM 1251 C C . GLU A 1 147 ? 42.770 -16.368 35.500 1.00 83.06 147 GLU A C 1
ATOM 1253 O O . GLU A 1 147 ? 43.218 -16.182 36.638 1.00 83.06 147 GLU A O 1
ATOM 1258 N N . GLU A 1 148 ? 43.268 -17.326 34.710 1.00 80.19 148 GLU A N 1
ATOM 1259 C CA . GLU A 1 148 ? 44.388 -18.202 35.083 1.00 80.19 148 GLU A CA 1
ATOM 1260 C C . GLU A 1 148 ? 45.740 -17.466 35.024 1.00 80.19 148 GLU A C 1
ATOM 1262 O O . GLU A 1 148 ? 46.508 -17.515 35.992 1.00 80.19 148 GLU A O 1
ATOM 1267 N N . GLU A 1 149 ? 45.996 -16.674 33.975 1.00 76.19 149 GLU A N 1
ATOM 1268 C CA . GLU A 1 149 ? 47.235 -15.888 33.838 1.00 76.19 149 GLU A CA 1
ATOM 1269 C C . GLU A 1 149 ? 47.389 -14.851 34.970 1.00 76.19 149 GLU A C 1
ATOM 1271 O O . GLU A 1 149 ? 48.466 -14.673 35.554 1.00 76.19 149 GLU A O 1
ATOM 1276 N N . THR A 1 150 ? 46.289 -14.199 35.364 1.00 73.56 150 THR A N 1
ATOM 1277 C CA . THR A 1 150 ? 46.299 -13.227 36.473 1.00 73.56 150 THR A CA 1
ATOM 1278 C C . THR A 1 150 ? 46.538 -13.864 37.847 1.00 73.56 150 THR A C 1
ATOM 1280 O O . THR A 1 150 ? 46.984 -13.175 38.777 1.00 73.56 150 THR A O 1
ATOM 1283 N N . ARG A 1 151 ? 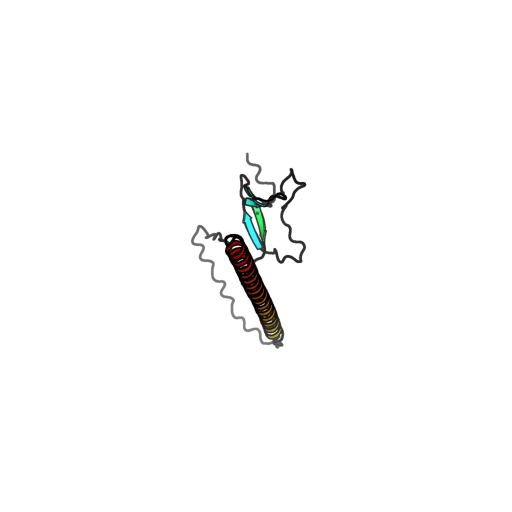46.280 -15.170 38.003 1.00 65.12 151 ARG A N 1
ATOM 1284 C CA . ARG A 1 151 ? 46.482 -15.910 39.256 1.00 65.12 151 ARG A CA 1
ATOM 1285 C C . ARG A 1 151 ? 47.946 -16.297 39.475 1.00 65.12 151 ARG A C 1
ATOM 1287 O O . ARG A 1 151 ? 48.429 -16.164 40.602 1.00 65.12 151 ARG A O 1
ATOM 1294 N N . ASP A 1 152 ? 48.660 -16.678 38.420 1.00 61.44 152 ASP A N 1
ATOM 1295 C CA . ASP A 1 152 ? 50.084 -17.042 38.485 1.00 61.44 152 ASP A CA 1
ATOM 1296 C C . ASP A 1 152 ? 51.017 -15.819 38.607 1.00 61.44 152 ASP A C 1
ATOM 1298 O O . ASP A 1 152 ? 52.107 -15.906 39.178 1.00 61.44 152 ASP A O 1
ATOM 1302 N N . GLY A 1 153 ? 50.563 -14.631 38.190 1.00 58.94 153 GLY A N 1
ATOM 1303 C CA . GLY A 1 153 ? 51.307 -13.370 38.318 1.00 58.94 153 GLY A CA 1
ATOM 1304 C C . GLY A 1 153 ? 51.387 -12.761 39.732 1.00 58.94 153 GLY A C 1
ATOM 1305 O O . GLY A 1 153 ? 52.139 -11.809 39.937 1.00 58.94 153 GLY A O 1
ATOM 1306 N N . ARG A 1 154 ? 50.644 -13.277 40.727 1.00 55.72 154 ARG A N 1
ATOM 1307 C CA . ARG A 1 154 ? 50.642 -12.769 42.125 1.00 55.72 154 ARG A CA 1
ATOM 1308 C C . ARG A 1 154 ? 51.529 -13.563 43.098 1.00 55.72 154 ARG A C 1
ATOM 1310 O O . ARG A 1 154 ? 51.480 -13.313 44.301 1.00 55.72 154 ARG A O 1
ATOM 1317 N N . GLY A 1 155 ? 52.331 -14.505 42.599 1.00 56.34 155 GLY A N 1
ATOM 1318 C CA . GLY A 1 155 ? 53.191 -15.394 43.391 1.00 56.34 155 GLY A CA 1
ATOM 1319 C C . GLY A 1 155 ? 54.691 -15.063 43.382 1.00 56.34 155 GLY A C 1
ATOM 1320 O O . GLY A 1 155 ? 55.498 -15.992 43.352 1.00 56.34 155 GLY A O 1
ATOM 1321 N N . ARG A 1 156 ? 55.088 -13.784 43.387 1.00 45.75 156 ARG A N 1
ATOM 1322 C CA . ARG A 1 156 ? 56.477 -13.352 43.640 1.00 45.75 156 ARG A CA 1
ATOM 1323 C C . ARG A 1 156 ? 56.542 -12.169 44.590 1.00 45.75 156 ARG A C 1
ATOM 1325 O O . ARG A 1 156 ? 55.723 -11.242 44.417 1.00 45.75 156 ARG A O 1
#

Sequence (156 aa):
MESWREGVYWFPGWSEEGAYNAQPSDDGLADEDCIELRRSFRLATKGSRTTTRLFWNDRNCHARNYFICQRSQHGVKRKRRKRGRKRRGGEGGRRDKGGKEEERKEEEETKERKEEEEMEDRKEEERKDEEETKKRKEDEEERKEEEEETRDGRGR

Foldseek 3Di:
DDDPDDDAQWQQADVVQVRPLTPPPDPPPQQLQDKDWDFWAADPPGDIDGHPGTGIYRGHPPDDDDDDDDDDPDPPPVPPPPPPPPPDDDDDDPDPPPPVVVVVVVVVVVVVVVVVVVVVVVVVVVVVVVVVVVVVVVVVVVVVVVVVVVVVVVPD

Radius of gyration: 31.94 Å; chains: 1; bounding box: 95×58×71 Å